Protein AF-A0A7S2L594-F1 (afdb_monomer)

Radius of gyration: 14.23 Å; Cα contacts (8 Å, |Δi|>4): 123; chains: 1; bounding box: 28×32×32 Å

Foldseek 3Di:
DCQCCVNVPNCNHPLNCVLPVVPAQEAEDEADLLRLLLLALSSVVSLVSQVVVVVVDVSRPGYWYAYPQGTVVVPRPCVVSVVSVVVNVVVDDSVSRHNDD

Mean predicted aligned error: 5.36 Å

Organism: NCBI:txid1333877

Structure (mmCIF, N/CA/C/O backbone):
data_AF-A0A7S2L594-F1
#
_entry.id   AF-A0A7S2L594-F1
#
loop_
_atom_site.group_PDB
_atom_site.id
_atom_site.type_symbol
_atom_site.label_atom_id
_atom_site.label_alt_id
_atom_site.label_comp_id
_atom_site.label_asym_id
_atom_site.label_entity_id
_atom_site.label_seq_id
_atom_site.pdbx_PDB_ins_code
_atom_site.Cartn_x
_atom_site.Cartn_y
_atom_site.Cartn_z
_atom_site.occupancy
_atom_site.B_iso_or_equiv
_atom_site.auth_seq_id
_atom_site.auth_comp_id
_atom_site.auth_asym_id
_atom_site.auth_atom_id
_atom_site.pdbx_PDB_model_num
ATOM 1 N N . VAL A 1 1 ? -0.329 -14.391 -9.621 1.00 59.47 1 VAL A N 1
ATOM 2 C CA . VAL A 1 1 ? 0.780 -13.829 -8.813 1.00 59.47 1 VAL A CA 1
ATOM 3 C C . VAL A 1 1 ? 1.991 -13.547 -9.685 1.00 59.47 1 VAL A C 1
ATOM 5 O O . VAL A 1 1 ? 2.438 -12.419 -9.643 1.00 59.47 1 VAL A O 1
ATOM 8 N N . GLU A 1 2 ? 2.488 -14.491 -10.501 1.00 67.56 2 GLU A N 1
ATOM 9 C CA . GLU A 1 2 ? 3.652 -14.242 -11.381 1.00 67.56 2 GLU A CA 1
ATOM 10 C C . GLU A 1 2 ? 3.493 -13.012 -12.287 1.00 67.56 2 GLU A C 1
ATOM 12 O O . GLU A 1 2 ? 4.354 -12.140 -12.255 1.00 67.56 2 GLU A O 1
ATOM 17 N N . GLU A 1 3 ? 2.375 -12.867 -13.004 1.00 67.19 3 GLU A N 1
ATOM 18 C CA . GLU A 1 3 ? 2.130 -11.665 -13.823 1.00 67.19 3 GLU A CA 1
ATOM 19 C C . GLU A 1 3 ? 2.021 -10.379 -12.985 1.00 67.19 3 GLU A C 1
ATOM 21 O O . GLU A 1 3 ? 2.581 -9.351 -13.363 1.00 67.19 3 GLU A O 1
ATOM 26 N N . GLU A 1 4 ? 1.381 -10.447 -11.812 1.00 64.81 4 GLU A N 1
ATOM 27 C CA . GLU A 1 4 ? 1.237 -9.315 -10.878 1.00 64.81 4 GLU A CA 1
ATOM 28 C C . GLU A 1 4 ? 2.593 -8.806 -10.371 1.00 64.81 4 GLU A C 1
ATOM 30 O O . GLU A 1 4 ? 2.755 -7.618 -10.114 1.00 64.81 4 GLU A O 1
ATOM 35 N N . VAL A 1 5 ? 3.597 -9.686 -10.288 1.00 72.00 5 VAL A N 1
ATOM 36 C CA . VAL A 1 5 ? 4.975 -9.339 -9.902 1.00 72.00 5 VAL A CA 1
ATOM 37 C C . VAL A 1 5 ? 5.913 -9.175 -11.104 1.00 72.00 5 VAL A C 1
ATOM 39 O O . VAL A 1 5 ? 7.132 -9.189 -10.937 1.00 72.00 5 VAL A O 1
ATOM 42 N N . GLY A 1 6 ? 5.374 -9.041 -12.321 1.00 76.12 6 GLY A N 1
ATOM 43 C CA . GLY A 1 6 ? 6.164 -8.833 -13.539 1.00 76.12 6 GLY A CA 1
ATOM 44 C C . GLY A 1 6 ? 7.040 -10.028 -13.930 1.00 76.12 6 GLY A C 1
ATOM 45 O O . GLY A 1 6 ? 8.127 -9.850 -14.477 1.00 76.12 6 GLY A O 1
ATOM 46 N N . ASN A 1 7 ? 6.586 -11.251 -13.640 1.00 82.31 7 ASN A N 1
ATOM 47 C CA . ASN A 1 7 ? 7.287 -12.513 -13.908 1.00 82.31 7 ASN A CA 1
ATOM 48 C C . ASN A 1 7 ? 8.690 -12.584 -13.272 1.00 82.31 7 ASN A C 1
ATOM 50 O O . ASN A 1 7 ? 9.633 -13.095 -13.873 1.00 82.31 7 ASN A O 1
ATOM 54 N N . GLY A 1 8 ? 8.832 -12.047 -12.056 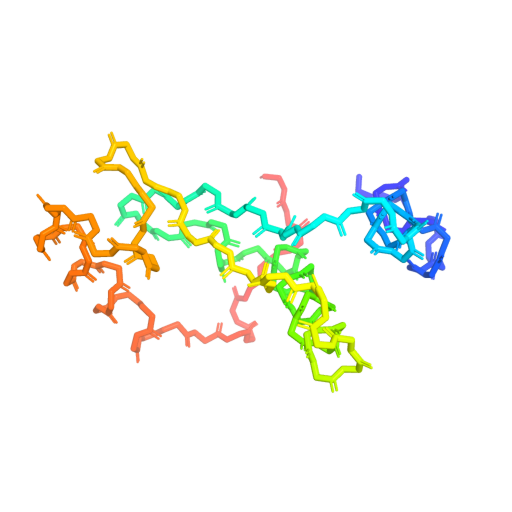1.00 81.00 8 GLY A N 1
ATOM 55 C CA . GLY A 1 8 ? 10.095 -12.016 -11.307 1.00 81.00 8 GLY A CA 1
ATOM 56 C C . GLY A 1 8 ? 10.871 -10.704 -11.434 1.00 81.00 8 GLY A C 1
ATOM 57 O O . GLY A 1 8 ? 11.814 -10.486 -10.677 1.00 81.00 8 GLY A O 1
ATOM 58 N N . ASP A 1 9 ? 10.444 -9.805 -12.322 1.00 88.50 9 ASP A N 1
ATOM 59 C CA . ASP A 1 9 ? 10.916 -8.425 -12.390 1.00 88.50 9 ASP A CA 1
ATOM 60 C C . ASP A 1 9 ? 9.797 -7.473 -11.952 1.00 88.50 9 ASP A C 1
ATOM 62 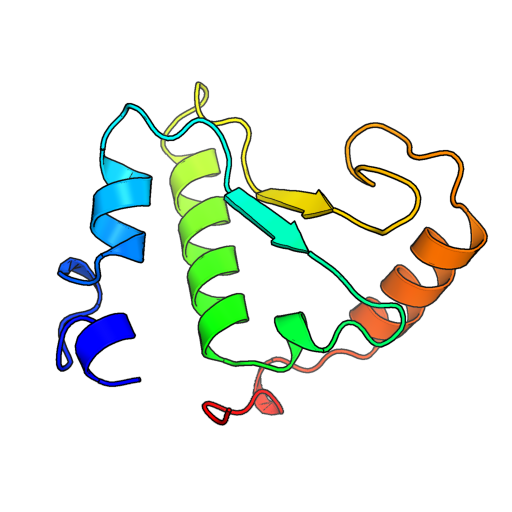O O . ASP A 1 9 ? 8.961 -7.024 -12.741 1.00 88.50 9 ASP A O 1
ATOM 66 N N . TRP A 1 10 ? 9.784 -7.150 -10.661 1.00 88.69 10 TRP A N 1
ATOM 67 C CA . TRP A 1 10 ? 8.746 -6.315 -10.059 1.00 88.69 10 TRP A CA 1
ATOM 68 C C . TRP A 1 10 ? 8.683 -4.906 -10.662 1.00 88.69 10 TRP A C 1
ATOM 70 O O . TRP A 1 10 ? 7.616 -4.290 -10.637 1.00 88.69 10 TRP A O 1
ATOM 80 N N . GLN A 1 11 ? 9.774 -4.396 -11.248 1.00 92.69 11 GLN A N 1
ATOM 81 C CA . GLN A 1 11 ? 9.788 -3.085 -11.912 1.00 92.69 11 GLN A CA 1
ATOM 82 C C . GLN A 1 11 ? 9.027 -3.109 -13.244 1.00 92.69 11 GLN A C 1
ATOM 84 O O . GLN A 1 11 ? 8.703 -2.064 -13.807 1.00 92.69 11 GLN A O 1
ATOM 89 N N . ARG A 1 12 ? 8.704 -4.301 -13.747 1.00 91.25 12 ARG A N 1
ATOM 90 C CA . ARG A 1 12 ? 7.859 -4.504 -14.926 1.00 91.25 12 ARG A CA 1
ATOM 91 C C . ARG A 1 12 ? 6.430 -4.895 -14.568 1.00 91.25 12 ARG A C 1
ATOM 93 O O . ARG A 1 12 ? 5.624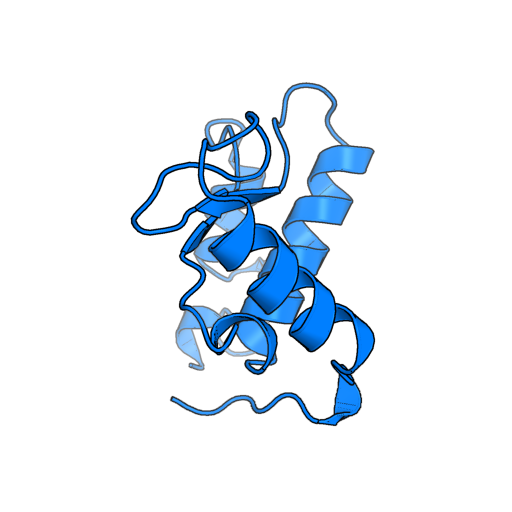 -5.089 -15.477 1.00 91.25 12 ARG A O 1
ATOM 100 N N . SER A 1 13 ? 6.104 -4.995 -13.277 1.00 90.50 13 SER A N 1
ATOM 101 C CA . SER A 1 13 ? 4.729 -5.222 -12.832 1.00 90.50 13 SER A CA 1
ATOM 102 C C . SER A 1 13 ? 3.814 -4.085 -13.282 1.00 90.50 13 SER A C 1
ATOM 104 O O . SER A 1 13 ? 4.199 -2.911 -13.291 1.00 90.50 13 SER A O 1
ATOM 106 N N . SER A 1 14 ? 2.568 -4.424 -13.613 1.00 90.69 14 SER A N 1
ATOM 107 C CA . SER A 1 14 ? 1.552 -3.435 -13.977 1.00 90.69 14 SER A CA 1
ATOM 108 C C . SER A 1 14 ? 1.344 -2.405 -12.869 1.00 90.69 14 SER A C 1
ATOM 110 O O . SER A 1 14 ? 1.199 -1.220 -13.164 1.00 90.69 14 SER A O 1
ATOM 112 N N . PHE A 1 15 ? 1.403 -2.838 -11.604 1.00 91.06 15 PHE A N 1
ATOM 113 C CA . PHE A 1 15 ? 1.320 -1.950 -10.450 1.00 91.06 15 PHE A CA 1
ATOM 114 C C . PHE A 1 15 ? 2.446 -0.912 -10.449 1.00 91.06 15 PHE A C 1
ATOM 116 O O . PHE A 1 15 ? 2.167 0.286 -10.412 1.00 91.06 15 PHE A O 1
ATOM 123 N N . TYR A 1 16 ? 3.710 -1.343 -10.536 1.00 93.31 16 TYR A N 1
ATOM 124 C CA . TYR A 1 16 ? 4.845 -0.418 -10.501 1.00 93.31 16 TYR A CA 1
ATOM 125 C C . TYR A 1 16 ? 4.808 0.566 -11.671 1.00 93.31 16 TYR A C 1
ATOM 127 O O . TYR A 1 16 ? 4.987 1.767 -11.477 1.00 93.31 16 TYR A O 1
ATOM 135 N N . LEU A 1 17 ? 4.512 0.078 -12.878 1.00 94.56 17 LEU A N 1
ATOM 136 C CA . LEU A 1 17 ? 4.408 0.925 -14.066 1.00 94.56 17 LEU A CA 1
ATOM 137 C C . LEU A 1 17 ? 3.274 1.951 -13.942 1.00 94.56 17 LEU A C 1
ATOM 139 O O . LEU A 1 17 ? 3.461 3.118 -14.287 1.00 94.56 17 LEU A O 1
ATOM 143 N N . ALA A 1 18 ? 2.115 1.549 -13.412 1.00 95.12 18 ALA A N 1
ATOM 144 C CA . ALA A 1 18 ? 1.000 2.460 -13.170 1.00 95.12 18 ALA A CA 1
ATOM 145 C C . ALA A 1 18 ? 1.353 3.508 -12.106 1.00 95.12 18 ALA A C 1
ATOM 147 O O . ALA A 1 18 ? 1.130 4.702 -12.326 1.00 95.12 18 ALA A O 1
ATOM 148 N N . LEU A 1 19 ? 1.960 3.078 -10.997 1.00 95.50 19 LEU A N 1
ATOM 149 C CA . LEU A 1 19 ? 2.415 3.948 -9.916 1.00 95.50 19 LEU A CA 1
ATOM 150 C C . LEU A 1 19 ? 3.422 4.993 -10.428 1.00 95.50 19 LEU A C 1
ATOM 152 O O . LEU A 1 19 ? 3.307 6.169 -10.095 1.00 95.50 19 LEU A O 1
ATOM 156 N N . ARG A 1 20 ? 4.346 4.593 -11.311 1.00 95.25 20 ARG A N 1
ATOM 157 C CA . ARG A 1 20 ? 5.390 5.453 -11.902 1.00 95.25 20 ARG A CA 1
ATOM 158 C C . ARG A 1 20 ? 4.956 6.251 -13.136 1.00 95.25 20 ARG A C 1
ATOM 160 O O . ARG A 1 20 ? 5.760 6.994 -13.690 1.00 95.25 20 ARG A O 1
ATOM 167 N N . SER A 1 21 ? 3.706 6.133 -13.575 1.00 95.06 21 SER A N 1
ATOM 168 C CA . SER A 1 21 ? 3.235 6.732 -14.834 1.00 95.06 21 SER A CA 1
ATOM 169 C C . SER A 1 21 ? 3.168 8.269 -14.848 1.00 95.06 21 SER A C 1
ATOM 171 O O . SER A 1 21 ? 2.976 8.854 -15.910 1.00 95.06 21 SER A O 1
ATOM 173 N N . GLY A 1 22 ? 3.239 8.931 -13.686 1.00 93.06 22 GLY A N 1
ATOM 174 C CA . GLY A 1 22 ? 2.995 10.376 -13.528 1.00 93.06 22 GLY A CA 1
ATOM 175 C C . GLY A 1 22 ? 1.510 10.780 -13.567 1.00 93.06 22 GLY A C 1
ATOM 176 O O . GLY A 1 22 ? 1.143 11.890 -13.171 1.00 93.06 22 GLY A O 1
ATOM 177 N N . PHE A 1 23 ? 0.628 9.869 -13.989 1.00 95.00 23 PHE A N 1
ATOM 178 C CA . PHE A 1 23 ? -0.824 10.066 -13.984 1.00 95.00 23 PHE A CA 1
ATOM 179 C C . PHE A 1 23 ? -1.486 9.534 -12.708 1.00 95.00 23 PHE A C 1
ATOM 181 O O . PHE A 1 23 ? -2.560 10.006 -12.333 1.00 95.00 23 PHE A O 1
ATOM 188 N N . CYS A 1 24 ? -0.843 8.586 -12.018 1.00 95.94 24 CYS A N 1
ATOM 189 C CA . CYS A 1 24 ? -1.315 8.078 -10.735 1.00 95.94 24 CYS A CA 1
ATOM 190 C C . CYS A 1 24 ? -1.174 9.152 -9.647 1.00 95.94 24 CYS A C 1
ATOM 192 O O . CYS A 1 24 ? -0.103 9.723 -9.465 1.00 95.94 24 CYS A O 1
ATOM 194 N N . LYS A 1 25 ? -2.266 9.446 -8.931 1.00 95.19 25 LYS A N 1
ATOM 195 C CA . LYS A 1 25 ? -2.294 10.501 -7.901 1.00 95.19 25 LYS A CA 1
ATOM 196 C C . LYS A 1 25 ? -2.221 9.983 -6.476 1.00 95.19 25 LYS A C 1
ATOM 198 O O . LYS A 1 25 ? -1.843 10.744 -5.597 1.00 95.19 25 LYS A O 1
ATOM 203 N N . ALA A 1 26 ? -2.599 8.736 -6.240 1.00 95.19 26 ALA A N 1
ATOM 204 C CA . ALA A 1 26 ? -2.557 8.103 -4.930 1.00 95.19 26 ALA A CA 1
ATOM 205 C C . ALA A 1 26 ? -2.637 6.587 -5.098 1.00 95.19 26 ALA A C 1
ATOM 207 O O . ALA A 1 26 ? -3.208 6.104 -6.079 1.00 95.19 26 ALA A O 1
ATOM 208 N N . THR A 1 27 ? -2.169 5.857 -4.093 1.00 95.38 27 THR A N 1
ATOM 209 C CA . THR A 1 27 ? -2.504 4.441 -3.928 1.00 95.38 27 THR A CA 1
ATOM 210 C C . THR A 1 27 ? -3.653 4.332 -2.942 1.00 95.38 27 THR A C 1
ATOM 212 O O . THR A 1 27 ? -3.602 4.919 -1.865 1.00 95.38 27 THR A O 1
ATOM 215 N N . CYS A 1 28 ? -4.680 3.561 -3.281 1.00 93.94 28 CYS A N 1
ATOM 216 C CA . CYS A 1 28 ? -5.814 3.317 -2.396 1.00 93.94 28 CYS A CA 1
ATOM 217 C C . CYS A 1 28 ? -5.817 1.854 -1.958 1.00 93.94 28 CYS A C 1
ATOM 219 O O . CYS A 1 28 ? -5.978 0.963 -2.789 1.00 93.94 28 CYS A O 1
ATOM 221 N N . MET A 1 29 ? -5.696 1.609 -0.655 1.00 92.06 29 MET A N 1
ATOM 222 C CA . MET A 1 29 ? -5.839 0.279 -0.072 1.00 92.06 29 MET A CA 1
ATOM 223 C C . MET A 1 29 ? -7.178 0.177 0.649 1.00 92.06 29 MET A C 1
ATOM 225 O O . MET A 1 29 ? -7.443 0.913 1.599 1.00 92.06 29 MET A O 1
ATOM 229 N N . ILE A 1 30 ? -8.015 -0.759 0.211 1.00 90.94 30 ILE A N 1
ATOM 230 C CA . ILE A 1 30 ? -9.288 -1.050 0.869 1.00 90.94 30 ILE A CA 1
ATOM 231 C C . ILE A 1 30 ? -9.009 -1.942 2.076 1.00 90.94 30 ILE A C 1
ATOM 233 O O . ILE A 1 30 ? -8.692 -3.115 1.906 1.00 90.94 30 ILE A O 1
ATOM 237 N N . LEU A 1 31 ? -9.124 -1.395 3.283 1.00 87.62 31 LEU A N 1
ATOM 238 C CA . LEU A 1 31 ? -8.983 -2.142 4.527 1.00 87.62 31 LEU A CA 1
ATOM 239 C C . LEU A 1 31 ? -10.334 -2.692 4.988 1.00 87.62 31 LEU A C 1
ATOM 241 O O . LEU A 1 31 ? -11.324 -1.964 5.094 1.00 87.62 31 LEU A O 1
ATOM 245 N N . ASP A 1 32 ? -10.344 -3.982 5.320 1.00 85.38 32 ASP A N 1
ATOM 246 C CA . ASP A 1 32 ? -11.412 -4.594 6.100 1.00 85.38 32 ASP A CA 1
ATOM 247 C C . ASP A 1 32 ? -11.144 -4.430 7.608 1.00 85.38 32 ASP A C 1
ATOM 249 O O . ASP A 1 32 ? -10.071 -3.999 8.039 1.00 85.38 32 ASP A O 1
ATOM 253 N N . SER A 1 33 ? -12.118 -4.800 8.441 1.00 80.81 33 SER A N 1
ATOM 254 C CA . SER A 1 33 ? -11.984 -4.733 9.904 1.00 80.81 33 SER A CA 1
ATOM 255 C C . SER A 1 33 ? -10.881 -5.639 10.471 1.00 80.81 33 SER A C 1
ATOM 257 O O . SER A 1 33 ? -10.529 -5.525 11.646 1.00 80.81 33 SER A O 1
ATOM 259 N N . ARG A 1 34 ? -10.331 -6.549 9.660 1.00 83.94 34 ARG A N 1
ATOM 260 C CA . ARG A 1 34 ? -9.288 -7.511 10.037 1.00 83.94 34 ARG A CA 1
ATOM 261 C C . ARG A 1 34 ? -7.908 -7.139 9.498 1.00 83.94 34 ARG A C 1
ATOM 263 O O . ARG A 1 34 ? -6.962 -7.876 9.787 1.00 83.94 34 ARG A O 1
ATOM 270 N N . VAL A 1 35 ? -7.806 -6.029 8.760 1.00 87.06 35 VAL A N 1
ATOM 271 C CA . VAL A 1 35 ? -6.616 -5.556 8.039 1.00 87.06 35 VAL A CA 1
ATOM 272 C C . VAL A 1 35 ? -5.943 -6.650 7.207 1.00 87.06 35 VAL A C 1
ATOM 274 O O . VAL A 1 35 ? -4.721 -6.669 7.075 1.00 87.06 35 VAL A O 1
ATOM 277 N N . GLU A 1 36 ? -6.733 -7.562 6.630 1.00 88.62 36 GLU A N 1
ATOM 278 C CA . GLU A 1 36 ? -6.202 -8.673 5.823 1.00 88.62 36 GLU A CA 1
ATOM 279 C C . GLU A 1 36 ? -5.253 -8.234 4.698 1.00 88.62 36 GLU A C 1
ATOM 281 O O . GLU A 1 36 ? -4.235 -8.902 4.518 1.00 88.62 36 GLU A O 1
ATOM 286 N N . PRO A 1 37 ? -5.474 -7.104 3.990 1.00 89.62 37 PRO A N 1
ATOM 287 C CA . PRO A 1 37 ? -4.513 -6.630 2.997 1.00 89.62 37 PRO A CA 1
ATOM 288 C C . PRO A 1 37 ? -3.093 -6.496 3.554 1.00 89.62 37 PRO A C 1
ATOM 290 O O . PRO A 1 37 ? -2.146 -6.933 2.919 1.00 89.62 37 PRO A O 1
ATOM 293 N N . LEU A 1 38 ? -2.916 -6.001 4.780 1.00 87.94 38 LEU A N 1
ATOM 294 C CA . LEU A 1 38 ? -1.587 -5.812 5.373 1.00 87.94 38 LEU A CA 1
ATOM 295 C C . LEU A 1 38 ? -0.936 -7.110 5.866 1.00 87.94 38 LEU A C 1
ATOM 297 O O . LEU A 1 38 ? 0.216 -7.094 6.286 1.00 87.94 38 LEU A O 1
ATOM 301 N N . LYS A 1 39 ? -1.637 -8.243 5.798 1.00 88.88 39 LYS A N 1
ATOM 302 C CA . LYS A 1 39 ? -1.064 -9.576 6.044 1.00 88.88 39 LYS A CA 1
ATOM 303 C C . LYS A 1 39 ? -0.611 -10.261 4.756 1.00 88.88 39 LYS A C 1
ATOM 305 O O . LYS A 1 39 ? -0.132 -11.395 4.788 1.00 88.88 39 LYS A O 1
ATOM 310 N N . ARG A 1 40 ? -0.772 -9.594 3.613 1.00 88.00 40 ARG A N 1
ATOM 311 C CA . ARG A 1 40 ? -0.360 -10.101 2.306 1.00 88.00 40 ARG A CA 1
ATOM 312 C C . ARG A 1 40 ? 0.957 -9.448 1.935 1.00 88.00 40 ARG A C 1
ATOM 314 O O . ARG A 1 40 ? 1.048 -8.222 1.869 1.00 88.00 40 ARG A O 1
ATOM 321 N N . SER A 1 41 ? 1.973 -10.263 1.674 1.00 87.88 41 SER A N 1
ATOM 322 C CA . SER A 1 41 ? 3.319 -9.774 1.356 1.00 87.88 41 SER A CA 1
ATOM 323 C C . SER A 1 41 ? 3.308 -8.849 0.137 1.00 87.88 41 SER A C 1
ATOM 325 O O . SER A 1 41 ? 4.033 -7.858 0.109 1.00 87.88 41 SER A O 1
ATOM 327 N N . TRP A 1 42 ? 2.416 -9.110 -0.822 1.00 85.88 42 TRP A N 1
ATOM 328 C CA . TRP A 1 42 ? 2.236 -8.263 -1.996 1.00 85.88 42 TRP A CA 1
ATOM 329 C C . TRP A 1 42 ? 1.674 -6.877 -1.665 1.00 85.88 42 TRP A C 1
ATOM 331 O O . TRP A 1 42 ? 2.269 -5.870 -2.028 1.00 85.88 42 TRP A O 1
ATOM 341 N N . CYS A 1 43 ? 0.588 -6.797 -0.901 1.00 89.62 43 CYS A N 1
ATOM 342 C CA . CYS A 1 43 ? 0.014 -5.509 -0.507 1.00 89.62 43 CYS A CA 1
ATOM 343 C C . CYS A 1 43 ? 0.973 -4.695 0.382 1.00 89.62 43 CYS A C 1
ATOM 345 O O . CYS A 1 43 ? 0.974 -3.463 0.330 1.00 89.62 43 CYS A O 1
ATOM 347 N N . LEU A 1 44 ? 1.814 -5.363 1.182 1.00 88.69 44 LEU A N 1
ATOM 348 C CA . LEU A 1 44 ? 2.895 -4.708 1.925 1.00 88.69 44 LEU A CA 1
ATOM 349 C C . LEU A 1 44 ? 3.980 -4.157 0.995 1.00 88.69 44 LEU A C 1
ATOM 351 O O . LEU A 1 44 ? 4.456 -3.042 1.202 1.00 88.69 44 LEU A O 1
ATOM 355 N N . PHE A 1 45 ? 4.340 -4.900 -0.049 1.00 88.81 45 PHE A N 1
ATOM 356 C CA . PHE A 1 45 ? 5.260 -4.424 -1.075 1.00 88.81 45 PHE A CA 1
ATOM 357 C C . PHE A 1 45 ? 4.700 -3.211 -1.837 1.00 88.81 45 PHE A C 1
ATOM 359 O O . PHE A 1 45 ? 5.385 -2.198 -1.962 1.00 88.81 45 PHE A O 1
ATOM 366 N N . GLU A 1 46 ? 3.443 -3.257 -2.278 1.00 91.50 46 GLU A N 1
ATOM 367 C CA . GLU A 1 46 ? 2.756 -2.131 -2.933 1.00 91.50 46 GLU A CA 1
ATOM 368 C C . GLU A 1 46 ? 2.667 -0.898 -2.019 1.00 91.50 46 GLU A C 1
ATOM 370 O O . GLU A 1 46 ? 2.884 0.237 -2.456 1.00 91.50 46 GLU A O 1
ATOM 375 N N . THR A 1 47 ? 2.403 -1.124 -0.727 1.00 91.44 47 THR A N 1
ATOM 376 C CA . THR A 1 47 ? 2.444 -0.087 0.314 1.00 91.44 47 THR A CA 1
ATOM 377 C C . THR A 1 47 ? 3.824 0.547 0.384 1.00 91.44 47 THR A C 1
ATOM 379 O O . THR A 1 47 ? 3.934 1.767 0.293 1.00 91.44 47 THR A O 1
ATOM 382 N N . PHE A 1 48 ? 4.879 -0.263 0.478 1.00 91.94 48 PHE A N 1
ATOM 383 C CA . PHE A 1 48 ? 6.255 0.222 0.506 1.00 91.94 48 PHE A CA 1
ATOM 384 C C . PHE A 1 48 ? 6.597 1.057 -0.735 1.00 91.94 48 PHE A C 1
ATOM 386 O O . PHE A 1 48 ? 7.079 2.178 -0.595 1.00 91.94 48 PHE A O 1
ATOM 393 N N . GLN A 1 49 ? 6.272 0.577 -1.939 1.00 94.56 49 GLN A N 1
ATOM 394 C CA . GLN A 1 49 ? 6.503 1.329 -3.180 1.00 94.56 49 GLN A CA 1
ATOM 395 C C . GLN A 1 49 ? 5.759 2.671 -3.200 1.00 94.56 49 GLN A C 1
ATOM 397 O O . GLN A 1 49 ? 6.289 3.671 -3.680 1.00 94.56 49 GLN A O 1
ATOM 402 N N . SER A 1 50 ? 4.544 2.708 -2.648 1.00 95.12 50 SER A N 1
ATOM 403 C CA . SER A 1 50 ? 3.745 3.934 -2.547 1.00 95.12 50 SER A CA 1
ATOM 404 C C . SER A 1 50 ? 4.356 4.947 -1.577 1.00 95.12 50 SER A C 1
ATOM 406 O O . SER A 1 50 ? 4.296 6.148 -1.837 1.00 95.12 50 SER A O 1
ATOM 408 N N . LEU A 1 51 ? 4.950 4.477 -0.474 1.00 94.19 51 LEU A N 1
ATOM 409 C CA . LEU A 1 51 ? 5.676 5.326 0.475 1.00 94.19 51 LEU A CA 1
ATOM 410 C C . LEU A 1 51 ? 6.960 5.881 -0.151 1.00 94.19 51 LEU A C 1
ATOM 412 O O . LEU A 1 51 ? 7.188 7.082 -0.079 1.00 94.19 51 LEU A O 1
ATOM 416 N N . VAL A 1 52 ? 7.732 5.043 -0.850 1.00 95.69 52 VAL A N 1
ATOM 417 C CA . VAL A 1 52 ? 8.937 5.481 -1.575 1.00 95.69 52 VAL A CA 1
ATOM 418 C C . VAL A 1 52 ? 8.599 6.556 -2.608 1.00 95.69 52 VAL A C 1
ATOM 420 O O . VAL A 1 52 ? 9.245 7.598 -2.632 1.00 95.69 5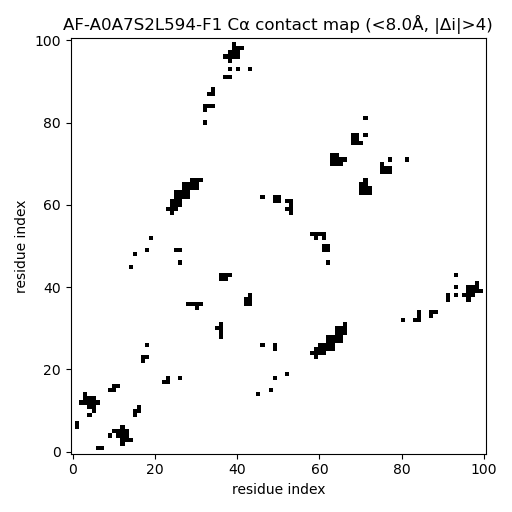2 VAL A O 1
ATOM 423 N N . LEU A 1 53 ? 7.556 6.359 -3.427 1.00 96.75 53 LEU A N 1
ATOM 424 C CA . LEU A 1 53 ? 7.152 7.386 -4.392 1.00 96.75 53 LEU A CA 1
ATOM 425 C C . LEU A 1 53 ? 6.715 8.679 -3.694 1.00 96.75 53 LEU A C 1
ATOM 427 O O . LEU A 1 53 ? 6.978 9.757 -4.213 1.00 96.75 53 LEU A O 1
ATOM 431 N N . LYS A 1 54 ? 6.060 8.594 -2.530 1.00 96.19 54 LYS A N 1
ATOM 432 C CA . LYS A 1 54 ? 5.650 9.791 -1.791 1.00 96.19 54 LYS A CA 1
ATOM 433 C C . LYS A 1 54 ? 6.845 10.625 -1.319 1.00 96.19 54 LYS A C 1
ATOM 435 O O . LYS A 1 54 ? 6.740 11.851 -1.309 1.00 96.19 54 LYS A O 1
ATOM 440 N N . ASP A 1 55 ? 7.941 9.970 -0.949 1.00 96.00 55 ASP A N 1
ATOM 441 C CA . ASP A 1 55 ? 9.184 10.638 -0.554 1.00 96.00 55 ASP A CA 1
ATOM 442 C C . ASP A 1 55 ? 9.935 11.226 -1.764 1.00 96.00 55 ASP A C 1
ATOM 444 O O . ASP A 1 55 ? 10.632 12.230 -1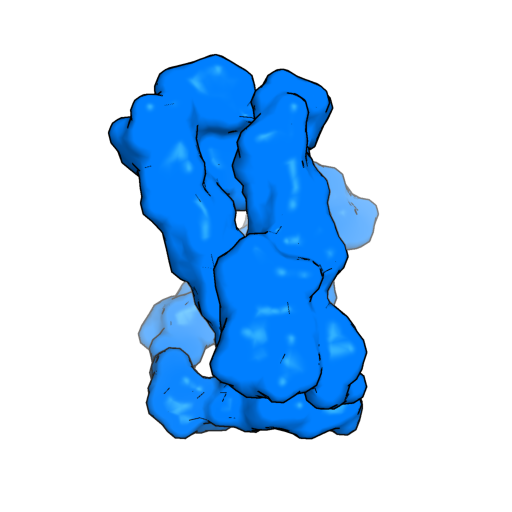.634 1.00 96.00 55 ASP A O 1
ATOM 448 N N . GLU A 1 56 ? 9.785 10.622 -2.945 1.00 96.38 56 GLU A N 1
ATOM 449 C CA . GLU A 1 56 ? 10.429 11.063 -4.191 1.00 96.38 56 GLU A CA 1
ATOM 450 C C . GLU A 1 56 ? 9.641 12.151 -4.948 1.00 96.38 56 GLU A C 1
ATOM 452 O O . GLU A 1 56 ? 10.243 12.966 -5.648 1.00 96.38 56 GLU A O 1
ATOM 457 N N . ASP A 1 57 ? 8.308 12.165 -4.838 1.00 96.12 57 ASP A N 1
ATOM 458 C CA . ASP A 1 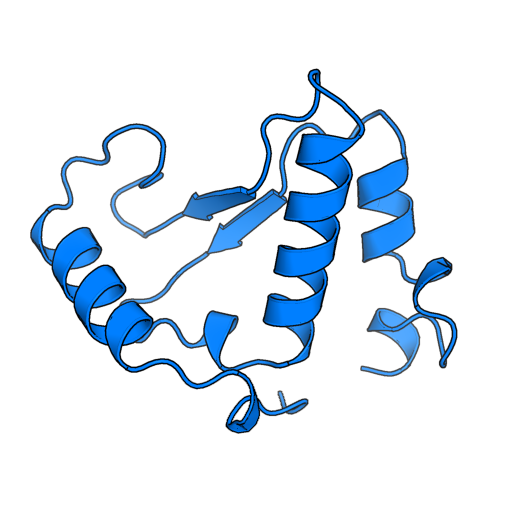57 ? 7.405 13.054 -5.577 1.00 96.12 57 ASP A CA 1
ATOM 459 C C . ASP A 1 57 ? 6.346 13.677 -4.650 1.00 96.12 57 ASP A C 1
ATOM 461 O O . ASP A 1 57 ? 5.364 13.048 -4.239 1.00 96.12 57 ASP A O 1
ATOM 465 N N . GLU A 1 58 ? 6.503 14.973 -4.367 1.00 94.19 58 GLU A N 1
ATOM 466 C CA . GLU A 1 58 ? 5.568 15.733 -3.534 1.00 94.19 58 GLU A CA 1
ATOM 467 C C . GLU A 1 58 ? 4.147 15.798 -4.118 1.00 94.19 58 GLU A C 1
ATOM 469 O O . GLU A 1 58 ? 3.184 15.912 -3.350 1.00 94.19 58 GLU A O 1
ATOM 474 N N . SER A 1 59 ? 4.000 15.692 -5.446 1.00 94.62 59 SER A N 1
ATOM 475 C CA . SER A 1 59 ? 2.714 15.765 -6.152 1.00 94.62 59 SER A CA 1
ATOM 476 C C . SER A 1 59 ? 1.882 14.486 -6.039 1.00 94.62 59 SER A C 1
ATOM 478 O O . SER A 1 59 ? 0.675 14.501 -6.312 1.00 94.62 59 SER A O 1
ATOM 480 N N . PHE A 1 60 ? 2.501 13.384 -5.613 1.00 96.62 60 PHE A N 1
ATOM 481 C CA . PHE A 1 60 ? 1.805 12.155 -5.278 1.00 96.62 60 PHE A CA 1
ATOM 482 C C . PHE A 1 60 ? 1.159 12.291 -3.891 1.00 96.62 60 PHE A C 1
ATOM 484 O O . PHE A 1 60 ? 1.807 12.657 -2.909 1.00 96.62 60 PHE A O 1
ATOM 491 N N . ASN A 1 61 ? -0.132 11.981 -3.769 1.00 93.81 61 ASN A N 1
ATOM 492 C CA . ASN A 1 61 ? -0.863 12.111 -2.503 1.00 93.81 61 ASN A CA 1
ATOM 493 C C . ASN A 1 61 ? -0.545 10.980 -1.508 1.00 93.81 61 ASN A C 1
ATOM 495 O O . ASN A 1 61 ? -0.979 11.042 -0.360 1.00 93.81 61 ASN A O 1
ATOM 499 N N . GLY A 1 62 ? 0.222 9.966 -1.918 1.00 93.94 62 GLY A N 1
ATOM 500 C CA . GLY A 1 62 ? 0.639 8.865 -1.055 1.00 93.94 62 GLY A CA 1
ATOM 501 C C . GLY A 1 62 ? -0.389 7.738 -0.960 1.00 93.94 62 GLY A C 1
ATOM 502 O O . GLY A 1 62 ? -1.198 7.521 -1.866 1.00 93.94 62 GLY A O 1
ATOM 503 N N . LEU A 1 63 ? -0.320 6.995 0.146 1.00 92.56 63 LEU A N 1
ATOM 504 C CA . LEU A 1 63 ? -1.192 5.860 0.435 1.00 92.56 63 LEU A CA 1
ATOM 505 C C . LEU A 1 63 ? -2.428 6.291 1.234 1.00 92.56 63 LEU A C 1
ATOM 507 O O . LEU A 1 63 ? -2.318 6.877 2.313 1.00 92.56 63 LEU A O 1
ATOM 511 N N . MET A 1 64 ? -3.600 5.920 0.729 1.00 91.88 64 MET A N 1
ATOM 512 C CA . MET A 1 64 ? -4.901 6.167 1.336 1.00 91.88 64 MET A CA 1
ATOM 513 C C . MET A 1 64 ? -5.517 4.860 1.825 1.00 91.88 64 MET A C 1
ATOM 515 O O . MET A 1 64 ? -5.693 3.918 1.048 1.00 91.88 64 MET A O 1
ATOM 519 N N . PHE A 1 65 ? -5.898 4.818 3.100 1.00 88.44 65 PHE A N 1
ATOM 520 C CA . PHE A 1 65 ? -6.654 3.705 3.660 1.00 88.44 65 PHE A CA 1
ATOM 521 C C . PHE A 1 65 ? -8.151 3.958 3.516 1.00 88.44 65 PHE A C 1
ATOM 523 O O . PHE A 1 65 ? -8.728 4.831 4.170 1.00 88.44 65 PHE A O 1
ATOM 530 N N . CYS A 1 66 ? -8.780 3.170 2.656 1.00 89.69 66 CYS A N 1
ATOM 531 C CA . CYS A 1 66 ? -10.200 3.235 2.360 1.00 89.69 66 CYS A CA 1
ATOM 532 C C . CYS A 1 66 ? -10.939 2.166 3.164 1.00 89.69 66 CYS A C 1
ATOM 534 O O . CYS A 1 66 ? -10.560 1.000 3.155 1.00 89.69 66 CYS A O 1
ATOM 536 N N . THR A 1 67 ? -12.016 2.547 3.837 1.00 87.38 67 THR A N 1
ATOM 537 C CA . THR A 1 67 ? -12.899 1.634 4.573 1.00 87.38 67 THR A CA 1
ATOM 538 C C . THR A 1 67 ? -14.333 1.819 4.090 1.00 87.38 67 THR A C 1
ATOM 540 O O . THR A 1 67 ? -14.640 2.782 3.383 1.00 87.38 67 THR A O 1
ATOM 543 N N . SER A 1 68 ? -15.252 0.953 4.520 1.00 84.25 68 SER A N 1
ATOM 544 C CA . SER A 1 68 ? -16.687 1.137 4.254 1.00 84.25 68 SER A CA 1
ATOM 545 C C . SER A 1 68 ? -17.259 2.432 4.846 1.00 84.25 68 SER A C 1
ATOM 547 O O . SER A 1 68 ? -18.330 2.865 4.436 1.00 84.25 68 SER A O 1
ATOM 549 N N . ALA A 1 69 ? -16.560 3.051 5.800 1.00 84.31 69 ALA A N 1
ATOM 550 C CA . ALA A 1 69 ? -16.957 4.298 6.446 1.00 84.31 69 ALA A CA 1
ATOM 551 C C . ALA A 1 69 ? -16.208 5.533 5.898 1.00 84.31 69 ALA A C 1
ATOM 553 O O . ALA A 1 69 ? -16.326 6.624 6.453 1.00 84.31 69 ALA A O 1
ATOM 554 N N . GLY A 1 70 ? -15.444 5.372 4.812 1.00 85.56 70 GLY A N 1
ATOM 555 C CA . GLY A 1 70 ? -14.694 6.444 4.157 1.00 85.56 70 GLY A CA 1
ATOM 556 C C . GLY A 1 70 ? -13.177 6.274 4.246 1.00 85.56 70 GLY A C 1
ATOM 557 O O . GLY A 1 70 ? -12.666 5.207 4.595 1.00 85.56 70 GLY A O 1
ATOM 558 N N . VAL A 1 71 ? -12.453 7.338 3.893 1.00 87.88 71 VAL A N 1
ATOM 559 C CA . VAL A 1 71 ? -10.984 7.353 3.835 1.00 87.88 71 VAL A CA 1
ATOM 560 C C . VAL A 1 71 ? -10.414 7.820 5.172 1.00 87.88 71 VAL A C 1
ATOM 562 O O . VAL A 1 71 ? -10.634 8.962 5.578 1.00 87.88 71 VAL A O 1
ATOM 565 N N . LEU A 1 72 ? -9.664 6.952 5.855 1.00 82.38 72 LEU A N 1
ATOM 566 C CA . LEU A 1 72 ? -9.130 7.229 7.196 1.00 82.38 72 LEU A CA 1
ATOM 567 C C . LEU A 1 72 ? -8.217 8.460 7.208 1.00 82.38 72 LEU A C 1
ATOM 569 O O . LEU A 1 72 ? -8.309 9.278 8.120 1.00 82.38 72 LEU A O 1
ATOM 573 N N . ASN A 1 73 ? -7.400 8.634 6.166 1.00 79.75 73 ASN A N 1
ATOM 574 C CA . ASN A 1 73 ? -6.465 9.754 6.029 1.00 79.75 73 ASN A CA 1
ATOM 575 C C . ASN A 1 73 ? -7.151 11.132 6.025 1.00 79.75 73 ASN A C 1
ATOM 577 O O . ASN A 1 73 ? -6.514 12.123 6.366 1.00 79.75 73 ASN A O 1
ATOM 581 N N . TYR A 1 74 ? -8.436 11.202 5.665 1.00 80.38 74 TYR A N 1
ATOM 582 C CA . TYR A 1 74 ? -9.217 12.443 5.629 1.00 80.38 74 TYR A CA 1
ATOM 583 C C . TYR A 1 74 ? -10.181 12.577 6.815 1.00 80.38 74 TYR A C 1
ATOM 585 O O . TYR A 1 74 ? -11.138 13.345 6.755 1.00 80.38 74 TYR A O 1
ATOM 593 N N . GLY A 1 75 ? -9.935 11.840 7.903 1.00 67.69 75 GLY A N 1
ATOM 594 C CA . GLY A 1 75 ? -10.719 11.965 9.129 1.00 67.69 75 GLY A CA 1
ATOM 595 C C . GLY A 1 75 ? -12.103 11.332 9.031 1.00 67.69 75 GLY A C 1
ATOM 596 O O . GLY A 1 75 ? -13.062 11.890 9.562 1.00 67.69 75 GLY A O 1
ATOM 597 N N . ALA A 1 76 ? -12.215 10.178 8.357 1.00 63.81 76 ALA A N 1
ATOM 598 C CA . ALA A 1 76 ? -13.451 9.398 8.337 1.00 63.81 76 ALA A CA 1
ATOM 599 C C . ALA A 1 76 ? -14.062 9.312 9.748 1.00 63.81 76 ALA A C 1
ATOM 601 O O . ALA A 1 76 ? -13.361 9.005 10.716 1.00 63.81 76 ALA A O 1
ATOM 602 N N . HIS A 1 77 ? -15.370 9.570 9.862 1.00 62.41 77 HIS A N 1
ATOM 603 C CA . HIS A 1 77 ? -16.148 9.512 11.108 1.00 62.41 77 HIS A CA 1
ATOM 604 C C . HIS A 1 77 ? -16.358 8.061 11.583 1.00 62.41 77 HIS A C 1
ATOM 606 O O . HIS A 1 77 ? -17.474 7.613 11.827 1.00 62.41 77 HIS A O 1
ATOM 612 N N . ALA A 1 78 ? -15.269 7.304 11.669 1.00 68.94 78 ALA A N 1
ATOM 613 C CA . ALA A 1 78 ? -15.231 5.866 11.860 1.00 68.94 78 ALA A CA 1
ATOM 614 C C . ALA A 1 78 ? -14.221 5.518 12.958 1.00 68.94 78 ALA A C 1
ATOM 616 O O . ALA A 1 78 ? -13.330 4.697 12.755 1.00 68.94 78 ALA A O 1
ATOM 617 N N . TYR A 1 79 ? -14.329 6.187 14.110 1.00 73.69 79 TYR A N 1
ATOM 618 C CA . TYR A 1 79 ? -13.370 6.063 15.212 1.00 73.69 79 TYR A CA 1
ATOM 619 C C . TYR A 1 79 ? -13.172 4.605 15.646 1.00 73.69 79 TYR A C 1
ATOM 621 O O . TYR A 1 79 ? -12.038 4.159 15.781 1.00 73.69 79 TYR A O 1
ATOM 629 N N . ASP A 1 80 ? -14.253 3.830 15.754 1.00 73.69 80 ASP A N 1
ATOM 630 C CA . ASP A 1 80 ? -14.183 2.412 16.129 1.00 73.69 80 ASP A CA 1
ATOM 631 C C . ASP A 1 80 ? -13.423 1.572 15.094 1.00 73.69 80 ASP A C 1
ATOM 633 O O . ASP A 1 80 ? -12.623 0.704 15.443 1.00 73.69 80 ASP A O 1
ATOM 637 N N . VAL A 1 81 ? -13.622 1.869 13.805 1.00 75.50 81 VAL A N 1
ATOM 638 C CA . VAL A 1 81 ? -12.917 1.208 12.699 1.00 75.50 81 VAL A CA 1
ATOM 639 C C . VAL A 1 81 ? -11.440 1.596 12.716 1.00 75.50 81 VAL A C 1
ATOM 641 O O . VAL A 1 81 ? -10.577 0.727 12.615 1.00 75.50 81 VAL A O 1
ATOM 644 N N . ALA A 1 82 ? -11.140 2.881 12.911 1.00 78.62 82 ALA A N 1
ATOM 645 C CA . ALA A 1 82 ? -9.777 3.387 13.016 1.00 78.62 82 ALA A CA 1
ATOM 646 C C . ALA A 1 82 ? -9.031 2.771 14.210 1.00 78.62 82 ALA A C 1
ATOM 648 O O . ALA A 1 82 ? -7.897 2.326 14.052 1.00 78.62 82 ALA A O 1
ATOM 649 N N . MET A 1 83 ? -9.672 2.672 15.378 1.00 81.81 83 MET A N 1
ATOM 650 C CA . MET A 1 83 ? -9.096 2.054 16.577 1.00 81.81 83 MET A CA 1
ATOM 651 C C . MET A 1 83 ? -8.907 0.543 16.416 1.00 81.81 83 MET A C 1
ATOM 653 O O . MET A 1 83 ? -7.878 0.008 16.832 1.00 81.81 83 MET A O 1
ATOM 657 N N . GLY A 1 84 ? -9.853 -0.147 15.772 1.00 80.38 84 GLY A N 1
ATOM 658 C CA . GLY A 1 84 ? -9.713 -1.563 15.433 1.00 80.38 84 GLY A CA 1
ATOM 659 C C . GLY A 1 84 ? -8.527 -1.817 14.500 1.00 80.38 84 GLY A C 1
ATOM 660 O O . GLY A 1 84 ? -7.704 -2.694 14.766 1.00 80.38 84 GLY A O 1
ATOM 661 N N . ILE A 1 85 ? -8.390 -0.999 13.453 1.00 80.88 85 ILE A N 1
ATOM 662 C CA . ILE A 1 85 ? -7.263 -1.048 12.514 1.00 80.88 85 ILE A CA 1
ATOM 663 C C . ILE A 1 85 ? -5.949 -0.721 13.232 1.00 80.88 85 ILE A C 1
ATOM 665 O O . ILE A 1 85 ? -4.987 -1.472 13.092 1.00 80.88 85 ILE A O 1
ATOM 669 N N . ALA A 1 86 ? -5.909 0.325 14.062 1.00 82.06 86 ALA A N 1
ATOM 670 C CA . ALA A 1 86 ? -4.725 0.704 14.834 1.00 82.06 86 ALA A CA 1
ATOM 671 C C . ALA A 1 86 ? -4.271 -0.409 15.793 1.00 82.06 86 ALA A C 1
ATOM 673 O O . ALA A 1 86 ? -3.081 -0.714 15.867 1.00 82.06 86 ALA A O 1
ATOM 674 N N . GLY A 1 87 ? -5.210 -1.066 16.482 1.00 84.62 87 GLY A N 1
ATOM 675 C CA . GLY A 1 87 ? -4.908 -2.201 17.359 1.00 84.62 87 GLY A CA 1
ATOM 676 C C . GLY A 1 87 ? -4.382 -3.430 16.609 1.00 84.62 87 GLY A C 1
ATOM 677 O O . GLY A 1 87 ? -3.599 -4.209 17.152 1.00 84.62 87 GLY A O 1
ATOM 678 N N . LYS A 1 88 ? -4.777 -3.621 15.347 1.00 83.25 88 LYS A N 1
ATOM 679 C CA . LYS A 1 88 ? -4.203 -4.680 14.507 1.00 83.25 88 LYS A CA 1
ATOM 680 C C . LYS A 1 88 ? -2.842 -4.295 13.946 1.00 83.25 88 LYS A C 1
ATOM 682 O O . LYS A 1 88 ? -1.941 -5.122 13.967 1.00 83.25 88 LYS A O 1
ATOM 687 N N . LEU A 1 89 ? -2.672 -3.047 13.520 1.00 82.25 89 LEU A N 1
ATOM 688 C CA . LEU A 1 89 ? -1.387 -2.512 13.070 1.00 82.25 89 LEU A CA 1
ATOM 689 C C . LEU A 1 89 ? -0.314 -2.601 14.158 1.00 82.25 89 LEU A C 1
ATOM 691 O O . LEU A 1 89 ? 0.817 -2.965 13.857 1.00 82.25 89 LEU A O 1
ATOM 695 N N . SER A 1 90 ? -0.664 -2.339 15.420 1.00 86.38 90 SER A N 1
ATOM 696 C CA . SER A 1 90 ? 0.290 -2.400 16.538 1.00 86.38 90 SER A CA 1
ATOM 697 C C . SER A 1 90 ? 0.812 -3.808 16.842 1.00 86.38 90 SER A C 1
ATOM 699 O O . SER A 1 90 ? 1.844 -3.946 17.494 1.00 86.38 90 SER A O 1
ATOM 701 N N . SER A 1 91 ? 0.114 -4.847 16.375 1.00 87.06 91 SER A N 1
ATOM 702 C CA . SER A 1 91 ? 0.506 -6.255 16.520 1.00 87.06 91 SER A CA 1
ATOM 703 C C . SER A 1 91 ? 0.906 -6.907 15.195 1.00 87.06 91 SER A C 1
ATOM 705 O O . SER A 1 91 ? 1.225 -8.096 15.171 1.00 87.06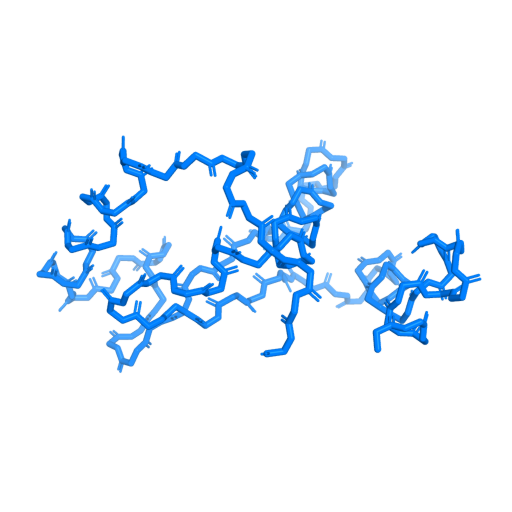 91 SER A O 1
ATOM 707 N N . LEU A 1 92 ? 0.900 -6.151 14.093 1.00 84.69 92 LEU A N 1
ATOM 708 C CA . LEU A 1 92 ? 1.254 -6.657 12.776 1.00 84.69 92 LEU A CA 1
ATOM 709 C C . LEU A 1 92 ? 2.760 -6.928 12.713 1.00 84.69 92 LEU A C 1
ATOM 711 O O . LEU A 1 92 ? 3.578 -6.058 13.010 1.00 84.69 92 LEU A O 1
ATOM 715 N N . ARG A 1 93 ? 3.128 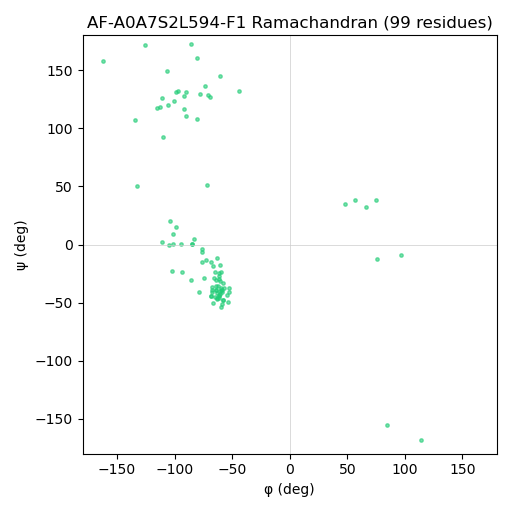-8.130 12.273 1.00 87.62 93 ARG A N 1
ATOM 716 C CA . ARG A 1 93 ? 4.516 -8.515 12.021 1.00 87.62 93 ARG A CA 1
ATOM 717 C C . ARG A 1 93 ? 4.669 -8.790 10.535 1.00 87.62 93 ARG A C 1
ATOM 719 O O . ARG A 1 93 ? 4.025 -9.683 9.997 1.00 87.62 93 ARG A O 1
ATOM 726 N N . VAL A 1 94 ? 5.513 -8.005 9.870 1.00 84.94 94 VAL A N 1
ATOM 727 C CA . VAL A 1 94 ? 5.721 -8.090 8.413 1.00 84.94 94 VAL A CA 1
ATOM 728 C C . VAL A 1 94 ? 6.251 -9.468 7.996 1.00 84.94 94 VAL A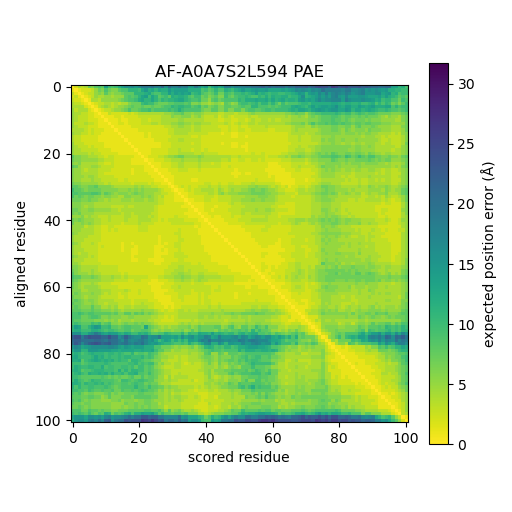 C 1
ATOM 730 O O . VAL A 1 94 ? 5.910 -9.954 6.925 1.00 84.94 94 VAL A O 1
ATOM 733 N N . GLU A 1 95 ? 7.032 -10.126 8.856 1.00 88.38 95 GLU A N 1
ATOM 734 C CA . GLU A 1 95 ? 7.546 -11.484 8.624 1.00 88.38 95 GLU A CA 1
ATOM 735 C C . GLU A 1 95 ? 6.454 -12.564 8.564 1.00 88.38 95 GLU A C 1
ATOM 737 O O . GLU A 1 95 ? 6.663 -13.596 7.933 1.00 88.38 95 GLU A O 1
ATOM 742 N N . ASP A 1 96 ? 5.288 -12.315 9.169 1.00 88.88 96 ASP A N 1
ATOM 743 C CA . ASP A 1 96 ? 4.159 -13.248 9.166 1.00 88.88 96 ASP A CA 1
ATOM 744 C C . ASP A 1 96 ? 3.291 -13.087 7.897 1.00 88.88 96 ASP A C 1
ATOM 746 O O . ASP A 1 96 ? 2.279 -13.774 7.730 1.00 88.88 96 ASP A O 1
ATOM 750 N N . ALA A 1 97 ? 3.656 -12.170 6.990 1.00 87.38 97 ALA A N 1
ATOM 751 C CA . ALA A 1 97 ? 2.899 -11.905 5.776 1.00 87.38 97 ALA A CA 1
ATOM 752 C C . ALA A 1 97 ? 3.054 -13.026 4.739 1.00 87.38 97 ALA A C 1
ATOM 754 O O . ALA A 1 97 ? 4.155 -13.492 4.446 1.00 87.38 97 ALA A O 1
ATOM 755 N N . SER A 1 98 ? 1.941 -13.420 4.117 1.00 85.88 98 SER A N 1
ATOM 756 C CA . SER A 1 98 ? 1.916 -14.509 3.132 1.00 85.88 98 SER A CA 1
ATOM 757 C C . SER A 1 98 ? 1.752 -13.995 1.700 1.00 85.88 98 SER A C 1
ATOM 759 O O . SER A 1 98 ? 1.106 -12.977 1.461 1.00 85.88 98 SER A O 1
ATOM 761 N N . ALA A 1 99 ? 2.324 -14.713 0.731 1.00 75.06 99 ALA A N 1
ATOM 762 C CA . ALA A 1 99 ? 2.185 -14.413 -0.700 1.00 75.06 99 ALA A CA 1
ATOM 763 C C . ALA A 1 99 ? 0.889 -14.974 -1.322 1.00 75.06 99 ALA A C 1
ATOM 765 O O . ALA A 1 99 ? 0.700 -14.911 -2.536 1.00 75.06 99 ALA A O 1
ATOM 766 N N . SER A 1 100 ? 0.021 -15.561 -0.499 1.00 67.06 100 SER A N 1
ATOM 767 C CA . SER A 1 100 ? -1.122 -16.359 -0.934 1.00 67.06 100 SER A CA 1
ATOM 768 C C . SER A 1 100 ? -2.333 -15.510 -1.349 1.00 67.06 100 SER A C 1
ATOM 770 O O . SER A 1 100 ? -2.471 -14.332 -0.990 1.00 67.06 100 SER A O 1
ATOM 772 N N . VAL A 1 101 ? -3.222 -16.144 -2.120 1.00 53.47 101 VAL A N 1
ATOM 773 C CA . VAL A 1 101 ? -4.584 -15.666 -2.411 1.00 53.47 101 VAL A CA 1
ATOM 774 C C . VAL A 1 101 ? -5.487 -15.925 -1.215 1.00 53.47 101 VAL A C 1
ATOM 776 O O . VAL A 1 101 ? -5.402 -17.049 -0.672 1.00 53.47 101 VAL A O 1
#

Secondary structure (DSSP, 8-state):
-TTTTGGG-GGGSHHHHHHTTS----EEEE--TT-GGGGBHHHHHHHHHHHHHHHH-TTS--EEEEETTEEGGGT-S-HHHHHHHHHHHTT--GGG-B---

Solvent-accessible surface area (backbone atoms only — not comparable to full-atom values): 5862 Å² total; per-residue (Å²): 106,55,68,66,34,29,70,83,39,52,81,65,4,64,62,47,47,48,63,69,62,78,75,48,49,59,46,78,45,72,45,56,88,79,40,58,54,72,43,23,43,59,53,43,48,54,49,49,54,33,52,54,46,33,76,76,32,84,83,36,72,24,72,37,47,32,40,100,67,42,43,55,85,78,65,35,93,33,64,70,59,52,50,46,44,49,62,48,58,76,69,62,54,78,87,77,31,38,86,72,134

Sequence (101 aa):
VEEEVGNGDWQRSSFYLALRSGFCKATCMILDSRVEPLKRSWCLFETFQSLVLKDEDESFNGLMFCTSAGVLNYGAHAYDVAMGIAGKLSSLRVEDASASV

pLDDT: mean 86.02, std 9.36, range [53.47, 96.75]